Protein AF-A0A7Z0EFW6-F1 (afdb_monomer_lite)

Radius of gyration: 19.41 Å; chains: 1; bounding box: 35×23×73 Å

Organism: NCBI:txid670054

pLDDT: mean 79.23, std 14.3, range [44.28, 94.81]

Structure (mmCIF, N/CA/C/O backbone):
data_AF-A0A7Z0EFW6-F1
#
_entry.id   AF-A0A7Z0EFW6-F1
#
loop_
_atom_site.group_PDB
_atom_site.id
_atom_site.type_symbol
_atom_site.label_atom_id
_atom_site.label_alt_id
_atom_site.label_comp_id
_atom_site.label_asym_id
_atom_site.label_entity_id
_atom_site.label_seq_id
_atom_site.pdbx_PDB_ins_code
_atom_site.Cartn_x
_atom_site.Cartn_y
_atom_site.Cartn_z
_atom_site.occupancy
_atom_site.B_iso_or_equiv
_atom_site.auth_seq_id
_atom_site.auth_comp_id
_atom_site.auth_asym_id
_atom_site.auth_atom_id
_atom_site.pdbx_PDB_model_num
ATOM 1 N N . MET A 1 1 ? -11.880 8.492 50.600 1.00 45.91 1 MET A N 1
ATOM 2 C CA . MET A 1 1 ? -12.376 7.789 49.398 1.00 45.91 1 MET A CA 1
ATOM 3 C C . MET A 1 1 ? -12.553 8.830 48.311 1.00 45.91 1 MET A C 1
ATOM 5 O O . MET A 1 1 ? -13.559 9.518 48.297 1.00 45.91 1 MET A O 1
ATOM 9 N N . SER A 1 2 ? -11.520 9.033 47.501 1.00 46.94 2 SER A N 1
ATOM 10 C CA . SER A 1 2 ? -11.495 10.019 46.419 1.00 46.94 2 SER A CA 1
ATOM 11 C C . SER A 1 2 ? -11.285 9.270 45.113 1.00 46.94 2 SER A C 1
ATOM 13 O O . SER A 1 2 ? -10.164 8.910 44.756 1.00 46.94 2 SER A O 1
ATOM 15 N N . GLU A 1 3 ? -12.405 8.979 44.459 1.00 58.34 3 GLU A N 1
ATOM 16 C CA . GLU A 1 3 ? -12.462 8.737 43.025 1.00 58.34 3 GLU A CA 1
ATOM 17 C C . GLU A 1 3 ? -12.028 9.999 42.266 1.00 58.34 3 GLU A C 1
ATOM 19 O O . GLU A 1 3 ? -12.072 11.105 42.800 1.00 58.34 3 GLU A O 1
ATOM 24 N N . GLN A 1 4 ? -11.693 9.811 40.989 1.00 52.06 4 GLN A N 1
ATOM 25 C CA . GLN A 1 4 ? -11.407 10.844 39.991 1.00 52.06 4 GLN A CA 1
ATOM 26 C C . GLN A 1 4 ? -10.011 11.474 40.056 1.00 52.06 4 GLN A C 1
ATOM 28 O O . GLN A 1 4 ? -9.805 12.579 40.545 1.00 52.06 4 GLN A O 1
ATOM 33 N N . SER A 1 5 ? -9.068 10.840 39.359 1.00 48.03 5 SER A N 1
ATOM 34 C CA . SER A 1 5 ? -8.154 11.617 38.523 1.00 48.03 5 SER A CA 1
ATOM 35 C C . SER A 1 5 ? -8.399 11.230 37.074 1.00 48.03 5 SER A C 1
ATOM 37 O O . SER A 1 5 ? -8.049 10.140 36.620 1.00 48.03 5 SER A O 1
ATOM 39 N N . GLY A 1 6 ? -9.104 12.126 36.382 1.00 49.75 6 GLY A N 1
ATOM 40 C CA . GLY A 1 6 ? -9.392 12.075 34.960 1.00 49.75 6 GLY A CA 1
ATOM 41 C C . GLY A 1 6 ? -8.108 12.153 34.147 1.00 49.75 6 GLY A C 1
ATOM 42 O O . GLY A 1 6 ? -7.734 13.206 33.635 1.00 49.75 6 GLY A O 1
ATOM 43 N N . GLY A 1 7 ? -7.465 11.003 33.978 1.00 45.88 7 GLY A N 1
ATOM 44 C CA . GLY A 1 7 ? -6.514 10.766 32.909 1.00 45.88 7 GLY A CA 1
ATOM 45 C C . GLY A 1 7 ? -7.266 10.819 31.586 1.00 45.88 7 GLY A C 1
ATOM 46 O O . GLY A 1 7 ? -7.705 9.794 31.077 1.00 45.88 7 GLY A O 1
ATOM 47 N N . GLY A 1 8 ? -7.461 12.026 31.051 1.00 44.28 8 GLY A N 1
ATOM 48 C CA . GLY A 1 8 ? -7.975 12.259 29.709 1.00 44.28 8 GLY A CA 1
ATOM 49 C C . GLY A 1 8 ? -7.024 11.646 28.688 1.00 44.28 8 GLY A C 1
ATOM 50 O O . GLY A 1 8 ? -6.177 12.337 28.118 1.00 44.28 8 GLY A O 1
ATOM 51 N N . ILE A 1 9 ? -7.153 10.335 28.469 1.00 48.34 9 ILE A N 1
ATOM 52 C CA . ILE A 1 9 ? -6.535 9.609 27.369 1.00 48.34 9 ILE A CA 1
ATOM 53 C C . ILE A 1 9 ? -7.166 10.202 26.119 1.00 48.34 9 ILE A C 1
ATOM 55 O O . ILE A 1 9 ? -8.259 9.824 2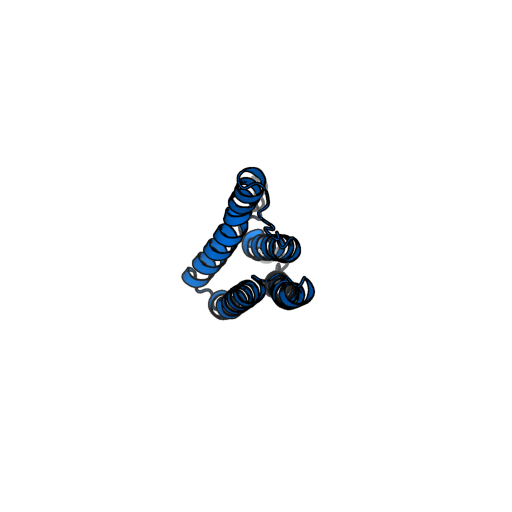5.699 1.00 48.34 9 ILE A O 1
ATOM 59 N N . ARG A 1 10 ? -6.495 11.222 25.574 1.00 51.50 10 ARG A N 1
ATOM 60 C CA . ARG A 1 10 ? -6.828 11.838 24.295 1.00 51.50 10 ARG A CA 1
ATOM 61 C C . ARG A 1 10 ? -7.026 10.703 23.311 1.00 51.50 10 ARG A C 1
ATOM 63 O O . ARG A 1 10 ? -6.061 10.032 22.943 1.00 51.50 10 ARG A O 1
ATOM 70 N N . SER A 1 11 ? -8.281 10.512 22.912 1.00 47.12 11 SER A N 1
ATOM 71 C CA . SER A 1 11 ? -8.670 9.626 21.833 1.00 47.12 11 SER A CA 1
ATOM 72 C C . SER A 1 11 ? -7.774 9.961 20.646 1.00 47.12 11 SER A C 1
ATOM 74 O O . SER A 1 11 ? -7.946 10.995 19.992 1.00 47.12 11 SER A O 1
ATOM 76 N N . THR A 1 12 ? -6.776 9.133 20.372 1.00 52.38 12 THR A N 1
ATOM 77 C CA . THR A 1 12 ? -6.178 9.109 19.047 1.00 52.38 12 THR A CA 1
ATOM 78 C C . THR A 1 12 ? -7.289 8.602 18.165 1.00 52.38 12 THR A C 1
ATOM 80 O O . THR A 1 12 ? -7.555 7.411 18.147 1.00 52.38 12 THR A O 1
ATOM 83 N N . ARG A 1 13 ? -8.057 9.523 17.572 1.00 62.03 13 ARG A N 1
ATOM 84 C CA . ARG A 1 13 ? -9.282 9.183 16.851 1.00 62.03 13 ARG A CA 1
ATOM 85 C C . ARG A 1 13 ? -8.891 8.149 15.794 1.00 62.03 13 ARG A C 1
ATOM 87 O O . ARG A 1 13 ? -8.220 8.538 14.837 1.00 62.03 13 ARG A O 1
ATOM 94 N N . PRO A 1 14 ? -9.273 6.865 15.933 1.00 65.12 14 PRO A N 1
ATOM 95 C CA . PRO A 1 14 ? -8.893 5.842 14.960 1.00 65.12 14 PRO A CA 1
ATOM 96 C C . PRO A 1 14 ? -9.403 6.210 13.557 1.00 65.12 14 PRO A C 1
ATOM 98 O O . PRO A 1 14 ? -8.808 5.832 12.552 1.00 65.12 14 PRO A O 1
ATOM 101 N N . GLY A 1 15 ? -10.439 7.056 13.487 1.00 74.75 15 GLY A N 1
ATOM 102 C CA . GLY A 1 15 ? -10.935 7.650 12.250 1.00 74.75 15 GLY A CA 1
ATOM 103 C C . GLY A 1 15 ? -9.952 8.564 11.506 1.00 74.75 15 GLY A C 1
ATOM 104 O O . GLY A 1 15 ? -10.036 8.616 10.286 1.00 74.75 15 GLY A O 1
ATOM 105 N N . LEU A 1 16 ? -9.016 9.250 12.178 1.00 84.81 16 LEU A N 1
ATOM 106 C CA . LEU A 1 16 ? -8.074 10.158 11.502 1.00 84.81 16 LEU A CA 1
ATOM 107 C C . LEU A 1 16 ? -7.002 9.384 10.727 1.00 84.81 16 LEU A C 1
ATOM 109 O O . LEU A 1 16 ? -6.767 9.669 9.559 1.00 84.81 16 LEU A O 1
ATOM 113 N N . TRP A 1 17 ? -6.406 8.365 11.346 1.00 84.25 17 TRP A N 1
ATOM 114 C CA . TRP A 1 17 ? -5.415 7.506 10.688 1.00 84.25 17 TRP A CA 1
ATOM 115 C C . TRP A 1 17 ? -6.002 6.780 9.489 1.00 84.25 17 TRP A C 1
ATOM 117 O O . TRP A 1 17 ? -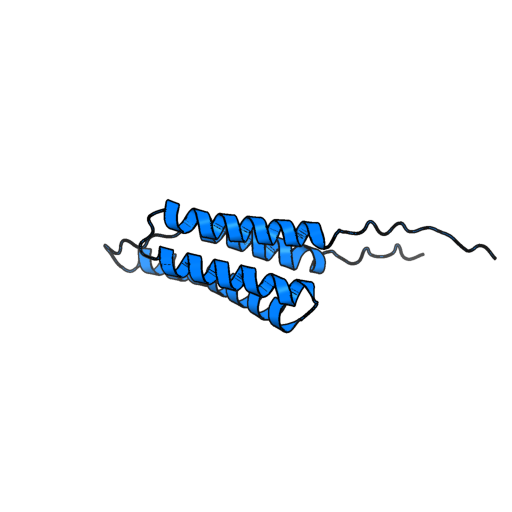5.415 6.753 8.415 1.00 84.25 17 TRP A O 1
ATOM 127 N N . LEU A 1 18 ? -7.214 6.265 9.650 1.00 85.62 18 LEU A N 1
ATOM 128 C CA . LEU A 1 18 ? -7.893 5.579 8.571 1.00 85.62 18 LEU A CA 1
ATOM 129 C C . LEU A 1 18 ? -8.308 6.525 7.433 1.00 85.62 18 LEU A C 1
ATOM 131 O O . LEU A 1 18 ? -8.290 6.122 6.275 1.00 85.62 18 LEU A O 1
ATOM 135 N N . ALA A 1 19 ? -8.652 7.781 7.737 1.00 87.50 19 ALA A N 1
ATOM 136 C CA . ALA A 1 19 ? -8.888 8.791 6.708 1.00 87.50 19 ALA A CA 1
ATOM 137 C C . ALA A 1 19 ? -7.620 9.062 5.883 1.00 87.50 19 ALA A C 1
ATOM 139 O O . ALA A 1 19 ? -7.712 9.151 4.664 1.00 87.50 19 ALA A O 1
ATOM 140 N N . ILE A 1 20 ? -6.445 9.116 6.523 1.00 89.06 20 ILE A N 1
ATOM 141 C CA . ILE A 1 20 ? -5.157 9.268 5.826 1.00 89.06 20 ILE A CA 1
ATOM 142 C C . ILE A 1 20 ? -4.908 8.088 4.882 1.00 89.06 20 ILE A C 1
ATOM 144 O O . ILE A 1 20 ? -4.542 8.312 3.733 1.00 89.06 20 ILE A O 1
ATOM 148 N N . VAL A 1 21 ? -5.165 6.852 5.331 1.00 88.81 21 VAL A N 1
ATOM 149 C CA . VAL A 1 21 ? -5.035 5.658 4.477 1.00 88.81 21 VAL A CA 1
ATOM 150 C C . VAL A 1 21 ? -5.937 5.773 3.248 1.00 88.81 21 VAL A C 1
ATOM 152 O O . VAL A 1 21 ? -5.467 5.619 2.132 1.00 88.81 21 VAL A O 1
ATOM 155 N N . ILE A 1 22 ? -7.212 6.127 3.430 1.00 90.88 22 ILE A N 1
ATOM 156 C CA . ILE A 1 22 ? -8.164 6.274 2.314 1.00 90.88 22 ILE A CA 1
ATOM 157 C C . ILE A 1 22 ? -7.699 7.333 1.317 1.00 90.88 22 ILE A C 1
ATOM 159 O O . ILE A 1 22 ? -7.747 7.099 0.114 1.00 90.88 22 ILE A O 1
ATOM 163 N N . ILE A 1 23 ? -7.263 8.494 1.810 1.00 92.19 23 ILE A N 1
ATOM 164 C CA . ILE A 1 23 ? -6.789 9.586 0.954 1.00 92.19 23 ILE A CA 1
ATOM 165 C C . ILE A 1 23 ? -5.549 9.145 0.171 1.00 92.19 23 ILE A C 1
ATOM 167 O O . ILE A 1 23 ? -5.463 9.432 -1.019 1.00 92.19 23 ILE A O 1
ATOM 171 N N . ALA A 1 24 ? -4.623 8.427 0.809 1.00 89.75 24 ALA A N 1
ATOM 172 C CA . ALA A 1 24 ? -3.427 7.913 0.153 1.00 89.75 24 ALA A CA 1
ATOM 173 C C . ALA A 1 24 ? -3.768 6.901 -0.952 1.00 89.75 24 ALA A C 1
ATOM 175 O O . ALA A 1 24 ? -3.298 7.060 -2.074 1.00 89.75 24 ALA A O 1
ATOM 176 N N . GLU A 1 25 ? -4.637 5.924 -0.677 1.00 88.81 25 GLU A N 1
ATOM 177 C CA . GLU A 1 25 ? -5.068 4.936 -1.678 1.00 88.81 25 GLU A CA 1
ATOM 178 C C . GLU A 1 25 ? -5.812 5.592 -2.852 1.00 88.81 25 GLU A C 1
ATOM 180 O O . GLU A 1 25 ? -5.552 5.280 -4.011 1.00 88.81 25 GLU A O 1
ATOM 185 N N . LEU A 1 26 ? -6.708 6.550 -2.577 1.00 91.38 26 LEU A N 1
ATOM 186 C CA . LEU A 1 26 ? -7.406 7.303 -3.625 1.00 91.38 26 LEU A CA 1
ATOM 187 C C . LEU A 1 26 ? -6.435 8.128 -4.473 1.00 91.38 26 LEU A C 1
ATOM 189 O O . LEU A 1 26 ? -6.565 8.153 -5.695 1.00 91.38 26 LEU A O 1
ATOM 193 N N . ALA A 1 27 ? -5.453 8.777 -3.843 1.00 88.94 27 ALA A N 1
ATOM 194 C CA . ALA A 1 27 ? -4.414 9.508 -4.557 1.00 88.94 27 ALA A CA 1
ATOM 195 C C . ALA A 1 27 ? -3.588 8.568 -5.444 1.00 88.94 27 ALA A C 1
ATOM 197 O O . ALA A 1 27 ? -3.314 8.926 -6.584 1.00 88.94 27 ALA A O 1
ATOM 198 N N . GLY A 1 28 ? -3.262 7.361 -4.970 1.00 84.19 28 GLY A N 1
ATOM 199 C CA . GLY A 1 28 ? -2.587 6.333 -5.766 1.00 84.19 28 GLY A CA 1
ATOM 200 C C . GLY A 1 28 ? -3.418 5.916 -6.980 1.00 84.19 28 GLY A C 1
ATOM 201 O O . GLY A 1 28 ? -2.942 5.984 -8.109 1.00 84.19 28 GLY A O 1
ATOM 202 N N . ILE A 1 29 ? -4.698 5.592 -6.778 1.00 86.75 29 ILE A N 1
ATOM 203 C CA . ILE A 1 29 ? -5.625 5.215 -7.860 1.00 86.75 29 ILE A CA 1
ATOM 204 C C . ILE A 1 29 ? -5.746 6.314 -8.922 1.00 86.75 29 ILE A C 1
ATOM 206 O O . ILE A 1 29 ? -5.798 6.003 -10.108 1.00 86.75 29 ILE A O 1
ATOM 210 N N . VAL A 1 30 ? -5.802 7.586 -8.516 1.00 88.81 30 VAL A N 1
ATOM 211 C CA . VAL A 1 30 ? -5.889 8.731 -9.440 1.00 88.81 30 VAL A CA 1
ATOM 212 C C . VAL A 1 30 ? -4.548 9.018 -10.113 1.00 88.81 30 VAL A C 1
ATOM 214 O O . VAL A 1 30 ? -4.517 9.414 -11.275 1.00 88.81 30 VAL A O 1
ATOM 217 N N . TRP A 1 31 ? -3.435 8.808 -9.414 1.00 83.88 31 TRP A N 1
ATOM 218 C CA . TRP A 1 31 ? -2.093 9.049 -9.934 1.00 83.88 31 TRP A CA 1
ATOM 219 C C . TRP A 1 31 ? -1.724 8.098 -11.072 1.00 83.88 31 TRP A C 1
ATOM 221 O O . TRP A 1 31 ? -1.151 8.510 -12.078 1.00 83.88 31 TRP A O 1
ATOM 231 N N . VAL A 1 32 ? -2.087 6.828 -10.935 1.00 82.31 32 VAL A N 1
ATOM 232 C CA . VAL A 1 32 ? -1.736 5.773 -11.884 1.00 82.31 32 VAL A CA 1
ATOM 233 C C . VAL A 1 32 ? -2.174 6.054 -13.341 1.00 82.31 32 VAL A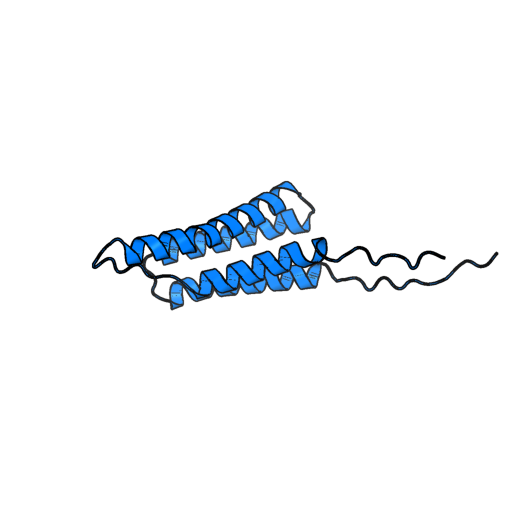 C 1
ATOM 235 O O . VAL A 1 32 ? -1.340 5.908 -14.232 1.00 82.31 32 VAL A O 1
ATOM 238 N N . PRO A 1 33 ? -3.413 6.485 -13.651 1.00 81.44 33 PRO A N 1
ATOM 239 C CA . PRO A 1 33 ? -3.780 6.870 -15.016 1.00 81.44 33 PRO A CA 1
ATOM 240 C C . PRO A 1 33 ? -3.123 8.183 -15.469 1.00 81.44 33 PRO A C 1
ATOM 242 O O . PRO A 1 33 ? -2.912 8.370 -16.665 1.00 81.44 33 PRO A O 1
ATOM 245 N N . LEU A 1 34 ? -2.782 9.086 -14.541 1.00 83.81 34 LEU A N 1
ATOM 246 C CA . LEU A 1 34 ? -2.118 10.356 -14.857 1.00 83.81 34 LEU A CA 1
ATOM 247 C C . LEU A 1 34 ? -0.638 10.179 -15.208 1.00 83.81 34 LEU A C 1
ATOM 249 O O . LEU A 1 34 ? -0.100 10.968 -15.980 1.00 83.81 34 LEU A O 1
ATOM 253 N N . SER A 1 35 ? 0.019 9.150 -14.668 1.00 78.25 35 SER A N 1
ATOM 254 C CA . SER A 1 35 ? 1.434 8.874 -14.933 1.00 78.25 35 SER A CA 1
ATOM 255 C C . SER A 1 35 ? 1.691 8.301 -16.332 1.00 78.25 35 SER A C 1
ATOM 257 O O . SER A 1 35 ? 2.841 8.235 -16.757 1.00 78.25 35 SER A O 1
ATOM 259 N N . GLY A 1 36 ? 0.640 7.889 -17.056 1.00 72.94 36 GLY A N 1
ATOM 260 C CA . GLY A 1 36 ? 0.758 7.272 -18.382 1.00 72.94 36 GLY A CA 1
ATOM 261 C C . GLY A 1 36 ? 1.442 5.901 -18.361 1.00 72.94 36 GLY A C 1
ATOM 262 O O . GLY A 1 36 ? 1.817 5.387 -19.414 1.00 72.94 36 GLY A O 1
ATOM 263 N N . ALA A 1 37 ? 1.616 5.302 -17.178 1.00 71.25 37 ALA A N 1
ATOM 264 C CA . ALA A 1 37 ? 2.314 4.038 -17.025 1.00 71.25 37 ALA A CA 1
ATOM 265 C C . ALA A 1 37 ? 1.550 2.898 -17.734 1.00 71.25 37 ALA A C 1
ATOM 267 O O . ALA A 1 37 ? 0.372 2.676 -17.438 1.00 71.25 37 ALA A O 1
ATOM 268 N N . PRO A 1 38 ? 2.201 2.096 -18.599 1.00 64.38 38 PRO A N 1
ATOM 269 C CA . PRO A 1 38 ? 1.555 0.970 -19.285 1.00 64.38 38 PRO A CA 1
ATOM 270 C C . PRO A 1 38 ? 1.071 -0.124 -18.315 1.00 64.38 38 PRO A C 1
ATOM 272 O O . PRO A 1 38 ? 0.155 -0.879 -18.628 1.00 64.38 38 PRO A O 1
ATOM 275 N N . ALA A 1 39 ? 1.628 -0.171 -17.101 1.00 62.72 39 ALA A N 1
ATOM 276 C CA . ALA A 1 39 ? 1.177 -1.035 -16.010 1.00 62.72 39 ALA A CA 1
ATOM 277 C C . ALA A 1 39 ? -0.022 -0.468 -15.216 1.00 62.72 39 ALA A C 1
ATOM 279 O O . ALA A 1 39 ? -0.440 -1.065 -14.219 1.00 62.72 39 ALA A O 1
ATOM 280 N N . GLY A 1 40 ? -0.583 0.674 -15.627 1.00 62.75 40 GLY A N 1
ATOM 281 C CA . GLY A 1 40 ? -1.507 1.440 -14.798 1.00 62.75 40 GLY A CA 1
ATOM 282 C C . GLY A 1 40 ? -2.823 0.728 -14.463 1.00 62.75 40 GLY A C 1
ATOM 283 O O . GLY A 1 40 ? -3.360 0.885 -13.369 1.00 62.75 40 GLY A O 1
ATOM 284 N N . GLY A 1 41 ? -3.308 -0.161 -15.332 1.00 74.38 41 GLY A N 1
ATOM 285 C CA . GLY A 1 41 ? -4.502 -0.961 -15.029 1.00 74.38 41 GLY A CA 1
ATOM 286 C C . GLY A 1 41 ? -4.347 -1.822 -13.767 1.00 74.38 41 GLY A C 1
ATOM 287 O O . GLY A 1 41 ? -5.252 -1.880 -12.935 1.00 74.38 41 GLY A O 1
ATOM 288 N N . ASN A 1 42 ? -3.172 -2.430 -13.571 1.00 78.31 42 ASN A N 1
ATOM 289 C CA . ASN A 1 42 ? -2.912 -3.304 -12.424 1.00 78.31 42 ASN A CA 1
ATOM 290 C C . ASN A 1 42 ? -2.779 -2.510 -11.116 1.00 78.31 42 ASN A C 1
ATOM 292 O O . ASN A 1 42 ? -3.274 -2.954 -10.081 1.00 78.31 42 ASN A O 1
ATOM 296 N N . GLY A 1 43 ? -2.165 -1.322 -11.167 1.00 78.81 43 GLY A N 1
ATOM 297 C CA . GLY A 1 43 ? -2.034 -0.434 -10.006 1.00 78.81 43 GLY A CA 1
ATOM 298 C C . GLY A 1 43 ? -3.390 0.033 -9.470 1.00 78.81 43 GLY A C 1
ATOM 299 O O . GLY A 1 43 ? -3.631 -0.017 -8.264 1.00 78.81 43 GLY A O 1
ATOM 300 N N . VAL A 1 44 ? -4.319 0.384 -10.366 1.00 86.12 44 VAL A N 1
ATOM 301 C CA . VAL A 1 44 ? -5.693 0.765 -9.995 1.00 86.12 44 VAL A CA 1
ATOM 302 C C . VAL A 1 44 ? -6.431 -0.391 -9.318 1.00 86.12 44 VAL A C 1
ATOM 304 O O . VAL A 1 44 ? -7.061 -0.187 -8.282 1.00 86.12 44 VAL A O 1
ATOM 307 N N . ILE A 1 45 ? -6.332 -1.611 -9.859 1.00 88.69 45 ILE A N 1
ATOM 308 C CA . ILE A 1 45 ? -6.979 -2.797 -9.271 1.00 88.69 45 ILE A CA 1
ATOM 309 C C . ILE A 1 45 ? -6.456 -3.049 -7.853 1.00 88.69 45 ILE A C 1
ATOM 311 O O . ILE A 1 45 ? -7.252 -3.263 -6.938 1.00 88.69 45 ILE A O 1
ATOM 315 N N . ILE A 1 46 ? -5.136 -2.984 -7.655 1.00 87.75 46 ILE A N 1
ATOM 316 C CA . ILE A 1 46 ? -4.518 -3.156 -6.334 1.00 87.75 46 ILE A CA 1
ATOM 317 C C . ILE A 1 46 ? -5.021 -2.082 -5.362 1.00 87.75 46 ILE A C 1
ATOM 319 O O . ILE A 1 46 ? -5.473 -2.430 -4.272 1.00 87.75 46 ILE A O 1
ATOM 323 N N . GLY A 1 47 ? -5.031 -0.807 -5.763 1.00 86.81 47 GLY A N 1
ATOM 324 C CA . GLY A 1 47 ? -5.550 0.283 -4.931 1.00 86.81 47 GLY A CA 1
ATOM 325 C C . GLY A 1 47 ? -7.022 0.090 -4.544 1.00 86.81 47 GLY A C 1
ATOM 326 O O . GLY A 1 47 ? -7.407 0.289 -3.392 1.00 86.81 47 GLY A O 1
ATOM 327 N N . VAL A 1 48 ? -7.864 -0.379 -5.472 1.00 92.19 48 VAL A N 1
ATOM 328 C CA . VAL A 1 48 ? -9.276 -0.692 -5.182 1.00 92.19 48 VAL A CA 1
ATOM 329 C C . VAL A 1 48 ? -9.399 -1.848 -4.186 1.00 92.19 48 VAL A C 1
ATOM 331 O O . VAL A 1 48 ? -10.193 -1.763 -3.249 1.00 92.19 48 VAL A O 1
ATOM 334 N N . ILE A 1 49 ? -8.602 -2.911 -4.335 1.00 92.75 49 ILE A N 1
ATOM 335 C CA . ILE A 1 49 ? -8.569 -4.030 -3.378 1.00 92.75 49 ILE A CA 1
ATOM 336 C C . ILE A 1 49 ? -8.165 -3.532 -1.984 1.00 92.75 49 ILE A C 1
ATOM 338 O O . ILE A 1 49 ? -8.811 -3.882 -0.992 1.00 92.75 49 ILE A O 1
ATOM 342 N N . LEU A 1 50 ? -7.140 -2.680 -1.903 1.00 90.19 50 LEU A N 1
ATOM 343 C CA . LEU A 1 50 ? -6.675 -2.082 -0.652 1.00 90.19 50 LEU A CA 1
ATOM 344 C C . LEU A 1 50 ? -7.767 -1.227 0.003 1.00 90.19 50 LEU A C 1
ATOM 346 O O . LEU A 1 50 ? -8.005 -1.373 1.202 1.00 90.19 50 LEU A O 1
ATOM 350 N N . LEU A 1 51 ? -8.513 -0.431 -0.771 1.00 93.12 51 LEU A N 1
ATOM 351 C CA . LEU A 1 51 ? -9.674 0.316 -0.276 1.00 93.12 51 LEU A CA 1
ATOM 352 C C . LEU A 1 51 ? -10.787 -0.595 0.257 1.00 93.12 51 LEU A C 1
ATOM 354 O O . LEU A 1 51 ? -11.347 -0.319 1.321 1.00 93.12 51 LEU A O 1
ATOM 358 N N . ILE A 1 52 ? -11.104 -1.686 -0.447 1.00 94.75 52 ILE A N 1
ATOM 359 C CA . ILE A 1 52 ? -12.124 -2.655 -0.016 1.00 94.75 52 ILE A CA 1
ATOM 360 C C . ILE A 1 52 ? -11.727 -3.290 1.322 1.00 94.75 52 ILE A C 1
ATOM 362 O O . ILE A 1 52 ? -12.576 -3.440 2.205 1.00 94.75 52 ILE A O 1
ATOM 366 N N . LEU A 1 53 ? -10.440 -3.598 1.520 1.00 92.62 53 LEU A N 1
ATOM 367 C CA . LEU A 1 53 ? -9.915 -4.163 2.769 1.00 92.62 53 LEU A CA 1
ATOM 368 C C . LEU A 1 53 ? -10.060 -3.220 3.974 1.00 92.62 53 LEU A C 1
ATOM 370 O O . LEU A 1 53 ? -10.127 -3.691 5.112 1.00 92.62 53 LEU A O 1
ATOM 374 N N . LEU A 1 54 ? -10.213 -1.908 3.769 1.00 91.50 54 LEU A N 1
ATOM 375 C CA . LEU A 1 54 ? -10.430 -0.964 4.872 1.00 91.50 54 LEU A CA 1
ATOM 376 C C . LEU A 1 54 ? -11.771 -1.176 5.583 1.00 91.50 54 LEU A C 1
ATOM 378 O O . LEU A 1 54 ? -11.893 -0.864 6.769 1.00 91.50 54 LEU A O 1
ATOM 382 N N . TRP A 1 55 ? -12.781 -1.724 4.902 1.00 92.94 55 TRP A N 1
ATOM 383 C CA . TRP A 1 55 ? -14.076 -2.026 5.514 1.00 92.94 55 TRP A CA 1
ATOM 384 C C . TRP A 1 55 ? -13.995 -3.104 6.611 1.00 92.94 55 TRP A C 1
ATOM 386 O O . TRP A 1 55 ? -14.393 -2.826 7.746 1.00 92.94 55 TRP A O 1
ATOM 396 N N . PRO A 1 56 ? -13.462 -4.315 6.356 1.00 92.31 56 PRO A N 1
ATOM 397 C CA . PRO A 1 56 ? -13.269 -5.304 7.411 1.00 92.31 56 PRO A CA 1
ATOM 398 C C . PRO A 1 56 ? -12.246 -4.857 8.468 1.00 92.31 56 PRO A C 1
ATOM 400 O O . PRO A 1 56 ? -12.417 -5.187 9.642 1.00 92.31 56 PRO A O 1
ATOM 403 N N . ILE A 1 57 ? -11.248 -4.038 8.112 1.00 89.50 57 ILE A N 1
ATOM 404 C CA . ILE A 1 57 ? -10.328 -3.435 9.092 1.00 89.50 57 ILE A CA 1
ATOM 405 C C . ILE A 1 57 ? -11.079 -2.520 10.069 1.00 89.50 57 ILE A C 1
ATOM 407 O O . ILE A 1 57 ? -10.877 -2.628 11.278 1.00 89.50 57 ILE A O 1
ATOM 411 N N . ARG A 1 58 ? -12.012 -1.682 9.586 1.00 88.25 58 ARG A N 1
ATOM 412 C CA . ARG A 1 58 ? -12.885 -0.853 10.447 1.00 88.25 58 ARG A CA 1
ATOM 413 C C . ARG A 1 58 ? -13.695 -1.672 11.444 1.00 88.25 58 ARG A C 1
ATOM 415 O O . ARG A 1 58 ? -13.986 -1.183 12.530 1.00 88.25 58 ARG A O 1
ATOM 422 N N . ARG A 1 59 ? -14.062 -2.901 11.078 1.00 89.88 59 ARG A N 1
ATOM 423 C CA . ARG A 1 59 ? -14.797 -3.839 11.939 1.00 89.88 59 ARG A CA 1
ATOM 424 C C . ARG A 1 59 ? -13.893 -4.632 12.892 1.00 89.88 59 ARG A C 1
ATOM 426 O O . ARG A 1 59 ? -14.393 -5.466 13.637 1.00 89.88 59 ARG A O 1
ATOM 433 N N . GLY A 1 60 ? -12.581 -4.389 12.883 1.00 86.19 60 GLY A N 1
ATOM 434 C CA . GLY A 1 60 ? -11.625 -5.054 13.770 1.00 86.19 60 GLY A CA 1
ATOM 435 C C . GLY A 1 60 ? -11.192 -6.449 13.309 1.00 86.19 60 GLY A C 1
ATOM 436 O O . GLY A 1 60 ? -10.616 -7.202 14.096 1.00 86.19 60 GLY A O 1
ATOM 437 N N . HIS A 1 61 ? -11.436 -6.823 12.049 1.00 91.19 61 HIS A N 1
ATOM 438 C CA . HIS A 1 61 ? -10.980 -8.110 11.527 1.00 91.19 61 HIS A CA 1
ATOM 439 C C . HIS A 1 61 ? -9.455 -8.119 11.336 1.00 91.19 61 HIS A C 1
ATOM 441 O O . HIS A 1 61 ? -8.924 -7.516 10.403 1.00 91.19 61 HIS A O 1
ATOM 447 N N . ARG A 1 62 ? -8.746 -8.861 12.198 1.00 89.19 62 ARG A N 1
ATOM 448 C CA . ARG A 1 62 ? -7.273 -8.964 12.174 1.00 89.19 62 ARG A CA 1
ATOM 449 C C . ARG A 1 62 ? -6.717 -9.510 10.856 1.00 89.19 62 ARG A C 1
ATOM 451 O O . ARG A 1 62 ? -5.681 -9.035 10.406 1.00 89.19 62 ARG A O 1
ATOM 458 N N . TRP A 1 63 ? -7.413 -10.458 10.225 1.00 94.81 63 TRP A N 1
ATOM 459 C CA . TRP A 1 63 ? -6.977 -11.049 8.955 1.00 94.81 63 TRP A CA 1
ATOM 460 C C . TRP A 1 63 ? -6.913 -10.004 7.833 1.00 94.81 63 TRP A C 1
ATOM 462 O O . TRP A 1 63 ? -5.963 -9.993 7.061 1.00 94.81 63 TRP A O 1
ATOM 472 N N . ALA A 1 64 ? -7.874 -9.077 7.776 1.00 92.56 64 ALA A N 1
ATOM 473 C CA . ALA A 1 64 ? -7.905 -8.048 6.742 1.00 92.56 64 ALA A CA 1
ATOM 474 C C . ALA A 1 64 ? -6.763 -7.044 6.916 1.00 92.56 64 ALA A C 1
ATOM 476 O O . ALA A 1 64 ? -6.163 -6.619 5.934 1.00 92.56 64 ALA A O 1
ATOM 477 N N . TRP A 1 65 ? -6.423 -6.715 8.167 1.00 91.31 65 TRP A N 1
ATOM 478 C CA . TRP A 1 65 ? -5.256 -5.890 8.473 1.00 91.31 65 TRP A CA 1
ATOM 479 C C . TRP A 1 65 ? -3.953 -6.579 8.052 1.00 91.31 65 TRP A C 1
ATOM 481 O O . TRP A 1 65 ? -3.117 -5.947 7.416 1.00 91.31 65 TRP A O 1
ATOM 491 N N . GLN A 1 66 ? -3.806 -7.879 8.334 1.00 91.69 66 GLN A N 1
ATOM 492 C CA . GLN A 1 66 ? -2.642 -8.657 7.895 1.00 91.69 66 GLN A CA 1
ATOM 493 C C . GLN A 1 66 ? -2.523 -8.668 6.370 1.00 91.69 66 GLN A C 1
ATOM 495 O O . GLN A 1 66 ? -1.464 -8.337 5.853 1.00 91.69 66 GLN A O 1
ATOM 500 N N . VAL A 1 67 ? -3.614 -8.962 5.652 1.00 94.69 67 VAL A N 1
ATOM 501 C CA . VAL A 1 67 ? -3.628 -8.960 4.180 1.00 94.69 67 VAL A CA 1
ATOM 502 C C . VAL A 1 67 ? -3.268 -7.581 3.627 1.00 94.69 67 VAL A C 1
ATOM 504 O O . VAL A 1 67 ? -2.443 -7.492 2.723 1.00 94.69 67 VAL A O 1
ATOM 507 N N . PHE A 1 68 ? -3.828 -6.507 4.188 1.00 93.00 68 PHE A N 1
ATOM 508 C CA . PHE A 1 68 ? -3.515 -5.137 3.778 1.00 93.00 68 PHE A CA 1
ATOM 509 C C . PHE A 1 68 ? -2.023 -4.825 3.938 1.00 93.00 68 PHE A C 1
ATOM 511 O O . PHE A 1 68 ? -1.379 -4.377 2.992 1.00 93.00 68 PHE A O 1
ATOM 518 N N . VAL A 1 69 ? -1.456 -5.109 5.114 1.00 92.62 69 VAL A N 1
ATOM 519 C CA . VAL A 1 69 ? -0.030 -4.889 5.388 1.00 92.62 69 VAL A CA 1
ATOM 520 C C . VAL A 1 69 ? 0.840 -5.742 4.467 1.00 92.62 69 VAL A C 1
ATOM 522 O O . VAL A 1 69 ? 1.791 -5.227 3.889 1.00 92.62 69 VAL A O 1
ATOM 525 N N . THR A 1 70 ? 0.505 -7.020 4.272 1.00 93.75 70 THR A N 1
ATOM 526 C CA . THR A 1 70 ? 1.244 -7.909 3.369 1.00 93.75 70 THR A CA 1
ATOM 527 C C . THR A 1 70 ? 1.246 -7.378 1.940 1.00 93.75 70 THR A C 1
ATOM 529 O O . THR A 1 70 ? 2.310 -7.315 1.334 1.00 93.75 70 THR A O 1
ATOM 532 N N . LEU A 1 71 ? 0.096 -6.952 1.408 1.00 91.94 71 LEU A N 1
ATOM 533 C CA . LEU A 1 71 ? 0.012 -6.387 0.060 1.00 91.94 71 LEU A CA 1
ATOM 534 C C . LEU A 1 71 ? 0.855 -5.115 -0.075 1.00 91.94 71 LEU A C 1
ATOM 536 O O . LEU A 1 71 ? 1.621 -5.003 -1.028 1.00 91.94 71 LEU A O 1
ATOM 540 N N . GLN A 1 72 ? 0.789 -4.208 0.903 1.00 91.38 72 GLN A N 1
ATOM 541 C CA . GLN A 1 72 ? 1.625 -3.004 0.930 1.00 91.38 72 GLN A CA 1
ATOM 542 C C . GLN A 1 72 ? 3.123 -3.341 0.941 1.00 91.38 72 GLN A C 1
ATOM 544 O O . GLN A 1 72 ? 3.906 -2.781 0.174 1.00 91.38 72 GLN A O 1
ATOM 549 N N . CYS A 1 73 ? 3.536 -4.308 1.763 1.00 92.38 73 CYS A N 1
ATOM 550 C CA . CYS A 1 73 ? 4.920 -4.771 1.797 1.00 92.38 73 CYS A CA 1
ATOM 551 C C . CYS A 1 73 ? 5.354 -5.408 0.472 1.00 92.38 73 CYS A C 1
ATOM 553 O O . CYS A 1 73 ? 6.477 -5.169 0.043 1.00 92.38 73 CYS A O 1
ATOM 555 N N . VAL A 1 74 ? 4.488 -6.184 -0.186 1.00 90.50 74 VAL A N 1
ATOM 556 C CA . VAL A 1 74 ? 4.778 -6.773 -1.503 1.00 90.50 74 VAL A CA 1
ATOM 557 C C . VAL A 1 74 ? 4.973 -5.678 -2.550 1.00 90.50 74 VAL A C 1
ATOM 559 O O . VAL A 1 74 ? 5.966 -5.714 -3.271 1.00 90.50 74 VAL A O 1
ATOM 562 N N . VAL A 1 75 ? 4.090 -4.674 -2.597 1.00 87.81 75 VAL A N 1
ATOM 563 C CA . VAL A 1 75 ? 4.218 -3.529 -3.516 1.00 87.81 75 VAL A CA 1
ATOM 564 C C . VAL A 1 75 ? 5.560 -2.820 -3.319 1.00 87.81 75 VAL A C 1
ATOM 566 O O . VAL A 1 75 ? 6.279 -2.580 -4.287 1.00 87.81 75 VAL A O 1
ATOM 569 N N . LEU A 1 76 ? 5.951 -2.556 -2.069 1.00 88.81 76 LEU A N 1
ATOM 570 C CA . LEU A 1 76 ? 7.230 -1.912 -1.759 1.00 88.81 76 LEU A CA 1
ATOM 571 C C . LEU A 1 76 ? 8.441 -2.819 -2.030 1.00 88.81 76 LEU A C 1
ATOM 573 O O . LEU A 1 76 ? 9.477 -2.333 -2.477 1.00 88.81 76 LEU A O 1
ATOM 577 N N . ALA A 1 77 ? 8.327 -4.128 -1.805 1.00 88.75 77 ALA A N 1
ATOM 578 C CA . ALA A 1 77 ? 9.400 -5.092 -2.051 1.00 88.75 77 ALA A CA 1
ATOM 579 C C . ALA A 1 77 ? 9.683 -5.300 -3.546 1.00 88.75 77 ALA A C 1
ATOM 581 O O . ALA A 1 77 ? 10.804 -5.648 -3.914 1.00 88.75 77 ALA A O 1
ATOM 582 N N . LEU A 1 78 ? 8.703 -5.056 -4.417 1.00 85.44 78 LEU A N 1
ATOM 583 C CA . LEU A 1 78 ? 8.911 -5.096 -5.863 1.00 85.44 78 LEU A CA 1
ATOM 584 C C . LEU A 1 78 ? 9.751 -3.914 -6.370 1.00 85.44 78 LEU A C 1
ATOM 586 O O . LEU A 1 78 ? 10.405 -4.043 -7.401 1.00 85.44 78 LEU A O 1
ATOM 590 N N . VAL A 1 79 ? 9.808 -2.791 -5.646 1.00 85.94 79 VAL A N 1
ATOM 591 C CA . VAL A 1 79 ? 10.595 -1.604 -6.032 1.00 85.94 79 VAL A CA 1
ATOM 592 C C . VAL A 1 79 ? 12.078 -1.924 -6.276 1.00 85.94 79 VAL A C 1
ATOM 594 O O . VAL A 1 79 ? 12.554 -1.651 -7.378 1.00 85.94 79 VAL A O 1
ATOM 597 N N . PRO A 1 80 ? 12.835 -2.523 -5.331 1.00 84.94 80 PRO A N 1
ATOM 598 C CA . PRO A 1 80 ? 14.231 -2.876 -5.584 1.00 84.94 80 PRO A CA 1
ATOM 599 C C . PRO A 1 80 ? 14.385 -3.901 -6.713 1.00 84.94 80 PRO A C 1
ATOM 601 O O . PRO A 1 80 ? 15.362 -3.829 -7.453 1.00 84.94 80 PRO A O 1
ATOM 604 N N . VAL A 1 81 ? 13.421 -4.812 -6.895 1.00 86.62 81 VAL A N 1
ATOM 605 C CA . VAL A 1 81 ? 13.433 -5.774 -8.010 1.00 86.62 81 VAL A CA 1
ATOM 606 C C . VAL A 1 81 ? 13.346 -5.038 -9.348 1.00 86.62 81 VAL A C 1
ATOM 608 O O . VAL A 1 81 ? 14.145 -5.306 -10.242 1.00 86.62 81 VAL A O 1
ATOM 611 N N . PHE A 1 82 ? 12.442 -4.064 -9.472 1.00 82.00 82 PHE A N 1
ATOM 612 C CA . PHE A 1 82 ? 12.334 -3.228 -10.667 1.00 82.00 82 PHE A CA 1
ATOM 613 C C . PHE A 1 82 ? 13.586 -2.383 -10.905 1.00 82.00 82 PHE A C 1
ATOM 615 O O . PHE A 1 82 ? 14.054 -2.320 -12.039 1.00 82.00 82 PHE A O 1
ATOM 622 N N . ILE A 1 83 ? 14.170 -1.795 -9.855 1.00 84.94 83 ILE A N 1
ATOM 623 C CA . ILE A 1 83 ? 15.429 -1.040 -9.963 1.00 84.94 83 ILE A CA 1
ATOM 624 C C . ILE A 1 83 ? 16.551 -1.939 -10.499 1.00 84.94 83 ILE A C 1
ATOM 626 O O . ILE A 1 83 ? 17.256 -1.552 -11.427 1.00 84.94 83 ILE A O 1
ATOM 630 N N . ILE A 1 84 ? 16.704 -3.154 -9.962 1.00 87.12 84 ILE A N 1
ATOM 631 C CA . ILE A 1 84 ? 17.716 -4.108 -10.434 1.00 87.12 84 ILE A CA 1
ATOM 632 C C . ILE A 1 84 ? 17.449 -4.503 -11.890 1.00 87.12 84 ILE A C 1
ATOM 634 O O . ILE A 1 84 ? 18.380 -4.528 -12.688 1.00 87.12 84 ILE A O 1
ATOM 638 N N . LEU A 1 85 ? 16.196 -4.772 -12.264 1.00 84.12 85 LEU A N 1
ATOM 639 C CA . LEU A 1 85 ? 15.841 -5.125 -13.642 1.00 84.12 85 LEU A CA 1
ATOM 640 C C . LEU A 1 85 ? 16.181 -4.008 -14.636 1.00 84.12 85 LEU A C 1
ATOM 642 O O . LEU A 1 85 ? 16.747 -4.304 -15.685 1.00 84.12 85 LEU A O 1
ATOM 646 N N . VAL A 1 86 ? 15.904 -2.744 -14.292 1.00 83.56 86 VAL A N 1
ATOM 647 C CA . VAL A 1 86 ? 16.298 -1.571 -15.098 1.00 83.56 86 VAL A CA 1
ATOM 648 C C . VAL A 1 86 ? 17.816 -1.515 -15.284 1.00 83.56 86 VAL A C 1
ATOM 650 O O . VAL A 1 86 ? 18.294 -1.206 -16.370 1.00 83.56 86 VAL A O 1
ATOM 653 N N . LEU A 1 87 ? 18.586 -1.823 -14.235 1.00 85.81 87 LEU A N 1
ATOM 654 C CA . LEU A 1 87 ? 20.050 -1.792 -14.284 1.00 85.81 87 LEU A CA 1
ATOM 655 C C . LEU A 1 87 ? 20.654 -2.962 -15.076 1.00 85.81 87 LEU A C 1
ATOM 657 O O . LEU A 1 87 ? 21.719 -2.810 -15.670 1.00 85.81 87 LEU A O 1
ATOM 661 N N . VAL A 1 88 ? 20.004 -4.129 -15.064 1.00 89.25 88 VAL A N 1
ATOM 662 C CA . VAL A 1 88 ? 20.527 -5.371 -15.660 1.00 89.25 88 VAL 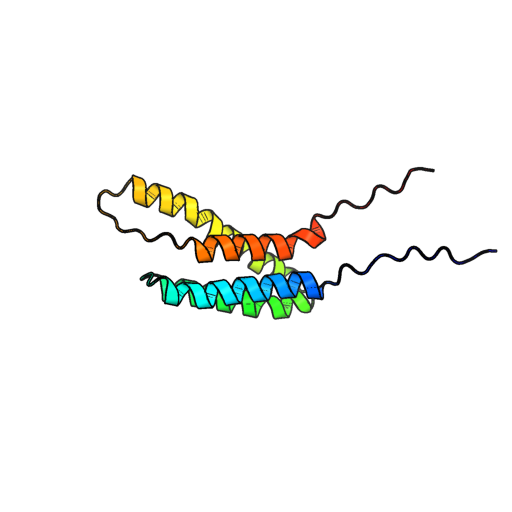A CA 1
ATOM 663 C C . VAL A 1 88 ? 20.090 -5.555 -17.114 1.00 89.25 88 VAL A C 1
ATOM 665 O O . VAL A 1 88 ? 20.818 -6.185 -17.879 1.00 89.25 88 VAL A O 1
ATOM 668 N N . ILE A 1 89 ? 18.929 -5.028 -17.516 1.00 85.94 89 ILE A N 1
ATOM 669 C CA . ILE A 1 89 ? 18.381 -5.196 -18.869 1.00 85.94 89 ILE A CA 1
ATOM 670 C C . ILE A 1 89 ? 18.654 -3.926 -19.695 1.00 85.94 89 ILE A C 1
ATOM 672 O O . ILE A 1 89 ? 17.878 -2.969 -19.626 1.00 85.94 89 ILE A O 1
ATOM 676 N N . PRO A 1 90 ? 19.732 -3.887 -20.503 1.00 73.50 90 PRO A N 1
ATOM 677 C CA . PRO A 1 90 ? 20.021 -2.738 -21.352 1.00 73.50 90 PRO A CA 1
ATOM 678 C C . PRO A 1 90 ? 18.895 -2.524 -22.372 1.00 73.50 90 PRO A C 1
ATOM 680 O O . PRO A 1 90 ? 18.548 -3.428 -23.129 1.00 73.50 90 PRO A O 1
ATOM 683 N N . GLY A 1 91 ? 18.327 -1.316 -22.383 1.00 72.50 91 GLY A N 1
ATOM 684 C CA . GLY A 1 91 ? 17.226 -0.934 -23.275 1.00 72.50 91 GLY A CA 1
ATOM 685 C C . GLY A 1 91 ? 15.820 -1.281 -22.769 1.00 72.50 91 GLY A C 1
ATOM 686 O O . GLY A 1 91 ? 14.853 -1.047 -23.488 1.00 72.50 91 GLY A O 1
ATOM 687 N N . GLY A 1 92 ? 15.675 -1.817 -21.551 1.00 70.69 92 GLY A N 1
ATOM 688 C CA . GLY A 1 92 ? 14.366 -2.002 -20.928 1.00 70.69 92 GLY A CA 1
ATOM 689 C C . GLY A 1 92 ? 13.798 -0.681 -20.402 1.00 70.69 92 GLY A C 1
ATOM 690 O O . GLY A 1 92 ? 14.247 -0.187 -19.370 1.00 70.69 92 GLY A O 1
ATOM 691 N N . GLU A 1 93 ? 12.782 -0.124 -21.065 1.00 67.31 93 GLU A N 1
ATOM 692 C CA . GLU A 1 93 ? 12.001 0.997 -20.523 1.00 67.31 93 GLU A CA 1
ATOM 693 C C . GLU A 1 93 ? 11.038 0.489 -19.441 1.00 67.31 93 GLU A C 1
ATOM 695 O O . GLU A 1 93 ? 9.866 0.198 -19.677 1.00 67.31 93 GLU A O 1
ATOM 700 N N . LEU A 1 94 ? 11.558 0.330 -18.227 1.00 69.81 94 LEU A N 1
ATOM 701 C CA . LEU A 1 94 ? 10.766 -0.007 -17.050 1.00 69.81 94 LEU A CA 1
ATOM 702 C C . LEU A 1 94 ? 10.383 1.284 -16.321 1.00 69.81 94 LEU A C 1
ATOM 704 O O . LEU A 1 94 ? 11.218 1.958 -15.720 1.00 69.81 94 LEU A O 1
ATOM 708 N N . PHE A 1 95 ? 9.100 1.631 -16.385 1.00 71.38 95 PHE A N 1
ATOM 709 C CA . PHE A 1 95 ? 8.561 2.804 -15.707 1.00 71.38 95 PHE A CA 1
ATOM 710 C C . PHE A 1 95 ? 8.330 2.502 -14.222 1.00 71.38 95 PHE A C 1
ATOM 712 O O . PHE A 1 95 ? 7.448 1.717 -13.867 1.00 71.38 95 PHE A O 1
ATOM 719 N N . ILE A 1 96 ? 9.120 3.128 -13.348 1.00 76.81 96 ILE A N 1
ATOM 720 C CA . ILE A 1 96 ? 8.912 3.067 -11.898 1.00 76.81 96 ILE A CA 1
ATOM 721 C C . ILE A 1 96 ? 7.887 4.133 -11.516 1.00 76.81 96 ILE A C 1
ATOM 723 O O . ILE A 1 96 ? 8.150 5.332 -11.623 1.00 76.81 96 ILE A O 1
ATOM 727 N N . ASP A 1 97 ? 6.724 3.699 -11.033 1.00 82.31 97 ASP A N 1
ATOM 728 C CA . ASP A 1 97 ? 5.688 4.614 -10.565 1.00 82.31 97 ASP A CA 1
ATOM 729 C C . ASP A 1 97 ? 5.960 5.099 -9.131 1.00 82.31 97 ASP A C 1
ATOM 731 O O . ASP A 1 97 ? 5.511 4.519 -8.137 1.00 82.31 97 ASP A O 1
ATOM 735 N N . TRP A 1 98 ? 6.686 6.211 -9.030 1.00 82.12 98 TRP A N 1
ATOM 736 C CA . TRP A 1 98 ? 7.018 6.853 -7.759 1.00 82.12 98 TRP A CA 1
ATOM 737 C C . TRP A 1 98 ? 5.794 7.290 -6.942 1.00 82.12 98 TRP A C 1
ATOM 739 O O . TRP A 1 98 ? 5.859 7.278 -5.713 1.00 82.12 98 TRP A O 1
ATOM 749 N N . GLY A 1 99 ? 4.672 7.642 -7.579 1.00 84.19 99 GLY A N 1
ATOM 750 C CA . GLY A 1 99 ? 3.475 8.079 -6.853 1.00 84.19 99 GLY A CA 1
ATOM 751 C C . GLY A 1 99 ? 2.787 6.924 -6.131 1.00 84.19 99 GLY A C 1
ATOM 752 O O . GLY A 1 99 ? 2.406 7.068 -4.965 1.00 84.19 99 GLY A O 1
ATOM 753 N N . THR A 1 100 ? 2.724 5.749 -6.764 1.00 83.69 100 THR A N 1
ATOM 754 C CA . THR A 1 100 ? 2.256 4.518 -6.107 1.00 83.69 100 THR A CA 1
ATOM 755 C C . THR A 1 100 ? 3.145 4.154 -4.916 1.00 83.69 100 THR A C 1
ATOM 757 O O . THR A 1 100 ? 2.637 3.801 -3.853 1.00 83.69 100 THR A O 1
ATOM 760 N N . ILE A 1 101 ? 4.468 4.313 -5.032 1.00 86.44 101 ILE A N 1
ATOM 761 C CA . ILE A 1 101 ? 5.402 4.049 -3.924 1.00 86.44 101 ILE 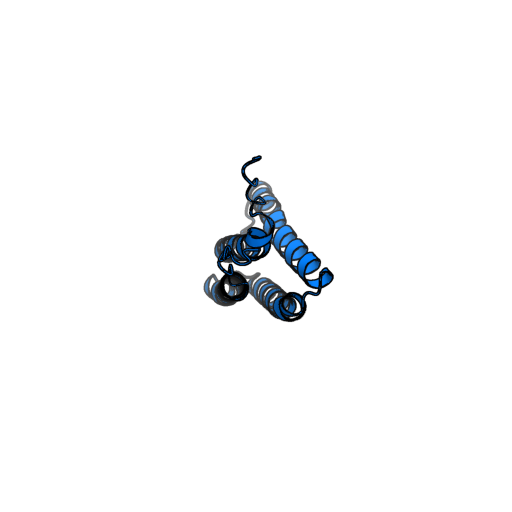A CA 1
ATOM 762 C C . ILE A 1 101 ? 5.132 4.989 -2.743 1.00 86.44 101 ILE A C 1
ATOM 764 O O . ILE A 1 101 ? 4.971 4.535 -1.610 1.00 86.44 101 ILE A O 1
ATOM 768 N N . VAL A 1 102 ? 5.052 6.299 -2.995 1.00 89.50 102 VAL A N 1
ATOM 769 C CA . VAL A 1 102 ? 4.837 7.301 -1.939 1.00 89.50 102 VAL A CA 1
ATOM 770 C C . VAL A 1 102 ? 3.502 7.073 -1.231 1.00 89.50 102 VAL A C 1
ATOM 772 O O . VAL A 1 102 ? 3.451 7.047 -0.001 1.00 89.50 102 VAL A O 1
ATOM 775 N N . THR A 1 103 ? 2.425 6.866 -1.987 1.00 89.38 103 THR A N 1
ATOM 776 C CA . THR A 1 103 ? 1.086 6.631 -1.423 1.00 89.38 103 THR A CA 1
ATOM 777 C C . THR A 1 103 ? 1.021 5.333 -0.616 1.00 89.38 103 THR A C 1
ATOM 779 O O . THR A 1 103 ? 0.471 5.339 0.486 1.00 89.38 103 THR A O 1
ATOM 782 N N . SER A 1 104 ? 1.690 4.272 -1.075 1.00 88.44 104 SER A N 1
ATOM 783 C CA . SER A 1 104 ? 1.837 3.001 -0.349 1.00 88.44 104 SER A CA 1
ATOM 784 C C . SER A 1 104 ? 2.565 3.172 0.991 1.00 88.44 104 SER A C 1
ATOM 786 O O . SER A 1 104 ? 2.101 2.689 2.024 1.00 88.44 104 SER A O 1
ATOM 788 N N . ILE A 1 105 ? 3.672 3.928 1.023 1.00 90.81 105 ILE A N 1
ATOM 789 C CA . ILE A 1 105 ? 4.405 4.230 2.267 1.00 90.81 105 ILE A CA 1
ATOM 790 C C . ILE A 1 105 ? 3.522 5.013 3.242 1.00 90.81 105 ILE A C 1
ATOM 792 O O . ILE A 1 105 ? 3.500 4.708 4.438 1.00 90.81 105 ILE A O 1
ATOM 796 N N . VAL A 1 106 ? 2.782 6.012 2.755 1.00 91.69 106 VAL A N 1
ATOM 797 C CA . VAL A 1 106 ? 1.880 6.819 3.590 1.00 91.69 106 VAL A CA 1
ATOM 798 C C . VAL A 1 106 ? 0.761 5.953 4.167 1.00 91.69 106 VAL A C 1
ATOM 800 O O . VAL A 1 106 ? 0.517 6.007 5.373 1.00 91.69 106 VAL A O 1
ATOM 803 N N . ALA A 1 107 ? 0.122 5.121 3.343 1.00 88.19 107 ALA A N 1
ATOM 804 C CA . ALA A 1 107 ? -0.926 4.198 3.765 1.00 88.19 107 ALA A CA 1
ATOM 805 C C . ALA A 1 107 ? -0.414 3.188 4.807 1.00 88.19 107 ALA A C 1
ATOM 807 O O . ALA A 1 107 ? -1.015 3.031 5.874 1.00 88.19 107 ALA A O 1
ATOM 808 N N . LEU A 1 108 ? 0.738 2.561 4.550 1.00 90.31 108 LEU A N 1
ATOM 809 C CA . LEU A 1 108 ? 1.360 1.600 5.461 1.00 90.31 108 LEU A CA 1
ATOM 810 C C . LEU A 1 108 ? 1.763 2.244 6.794 1.00 90.31 108 LEU A C 1
ATOM 812 O O . LEU A 1 108 ? 1.533 1.683 7.868 1.00 90.31 108 LEU A O 1
ATOM 816 N N . THR A 1 109 ? 2.330 3.447 6.745 1.00 89.12 109 THR A N 1
ATOM 817 C CA . THR A 1 109 ? 2.705 4.191 7.951 1.00 89.12 109 THR A CA 1
ATOM 818 C C . THR A 1 109 ? 1.463 4.562 8.752 1.00 89.12 109 THR A C 1
ATOM 820 O O . THR A 1 109 ? 1.411 4.340 9.959 1.00 89.12 109 THR A O 1
ATOM 823 N N . ALA A 1 110 ? 0.421 5.071 8.094 1.00 87.31 110 ALA A N 1
ATOM 824 C CA . ALA A 1 110 ? -0.805 5.490 8.759 1.00 87.31 110 ALA A CA 1
ATOM 825 C C . ALA A 1 110 ? -1.555 4.320 9.418 1.00 87.31 110 ALA A C 1
ATOM 827 O O . ALA A 1 110 ? -2.107 4.493 10.506 1.00 87.31 110 ALA A O 1
ATOM 828 N N . ILE A 1 111 ? -1.550 3.129 8.807 1.00 85.56 111 ILE A N 1
ATOM 829 C CA . ILE A 1 111 ? -2.225 1.950 9.369 1.00 85.56 111 ILE A CA 1
ATOM 830 C C . ILE A 1 111 ? -1.442 1.298 10.524 1.00 85.56 111 ILE A C 1
ATOM 832 O O . ILE A 1 111 ? -2.043 0.634 11.369 1.00 85.56 111 ILE A O 1
ATOM 836 N N . THR A 1 112 ? -0.119 1.487 10.593 1.00 86.06 112 THR A N 1
ATOM 837 C CA . THR A 1 112 ? 0.755 0.881 11.622 1.00 86.06 112 THR A CA 1
ATOM 838 C C . THR A 1 112 ? 1.138 1.840 12.752 1.00 86.06 112 THR A C 1
ATOM 840 O O . THR A 1 112 ? 1.340 1.396 13.882 1.00 86.06 112 THR A O 1
ATOM 843 N N . ALA A 1 113 ? 1.162 3.154 12.512 1.00 82.06 113 ALA A N 1
ATOM 844 C CA . ALA A 1 113 ? 1.544 4.170 13.498 1.00 82.06 113 ALA A CA 1
ATOM 845 C C . ALA A 1 113 ? 0.778 4.100 14.837 1.00 82.06 113 ALA A C 1
ATOM 847 O O . ALA A 1 113 ? 1.407 4.299 15.880 1.00 82.06 113 ALA A O 1
ATOM 848 N N . PRO A 1 114 ? -0.537 3.797 14.883 1.00 68.88 114 PRO A N 1
ATOM 849 C CA . PRO A 1 114 ? -1.241 3.627 16.154 1.00 68.88 114 PRO A CA 1
ATOM 850 C C . PRO A 1 114 ? -0.704 2.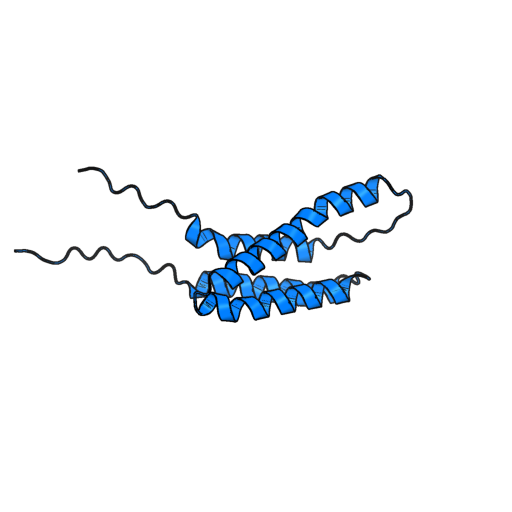464 16.997 1.00 68.88 114 PRO A C 1
ATOM 852 O O . PRO A 1 114 ? -0.672 2.577 18.219 1.00 68.88 114 PRO A O 1
ATOM 855 N N . ALA A 1 115 ? -0.264 1.376 16.357 1.00 64.31 115 ALA A N 1
ATOM 856 C CA . ALA A 1 115 ? 0.264 0.186 17.024 1.00 64.31 115 ALA A CA 1
ATOM 857 C C . ALA A 1 115 ? 1.720 0.359 17.493 1.00 64.31 115 ALA A C 1
ATOM 859 O O . ALA A 1 115 ? 2.153 -0.332 18.407 1.00 64.31 115 ALA A O 1
ATOM 860 N N . LEU A 1 116 ? 2.461 1.294 16.888 1.00 60.34 116 LEU A N 1
ATOM 861 C CA . LEU A 1 116 ? 3.866 1.575 17.203 1.00 60.34 116 LEU A CA 1
ATOM 862 C C . LEU A 1 116 ? 4.057 2.633 18.299 1.00 60.34 116 LEU A C 1
ATOM 864 O O . LEU A 1 116 ? 5.194 2.931 18.659 1.00 60.34 116 LEU A O 1
ATOM 868 N N . ARG A 1 117 ? 2.981 3.226 18.839 1.00 58.84 117 ARG A N 1
ATOM 869 C CA . ARG A 1 117 ? 3.111 4.163 19.962 1.00 58.84 117 ARG A CA 1
ATOM 870 C C . ARG A 1 117 ? 3.626 3.404 21.189 1.00 58.84 117 ARG A C 1
ATOM 872 O O . ARG A 1 117 ? 2.918 2.512 21.655 1.00 58.84 117 ARG A O 1
ATOM 879 N N . PRO A 1 118 ? 4.801 3.769 21.740 1.00 55.31 118 PRO A N 1
ATOM 880 C CA . PRO A 1 118 ? 5.273 3.188 22.985 1.00 55.31 118 PRO A CA 1
ATOM 881 C C . PRO A 1 118 ? 4.189 3.374 24.041 1.00 55.31 118 PRO A C 1
ATOM 883 O O . PRO A 1 118 ? 3.666 4.486 24.193 1.00 55.31 118 PRO A O 1
ATOM 886 N N . ALA A 1 119 ? 3.844 2.300 24.757 1.00 54.59 119 ALA A N 1
ATOM 887 C CA . ALA A 1 119 ? 3.140 2.443 26.019 1.00 54.59 119 ALA A CA 1
ATOM 888 C C . ALA A 1 119 ? 3.945 3.468 26.819 1.00 54.59 119 ALA A C 1
ATOM 890 O O . ALA A 1 119 ? 5.149 3.287 27.013 1.00 54.59 119 ALA A O 1
ATOM 891 N N . ARG A 1 120 ? 3.324 4.603 27.154 1.00 56.84 120 ARG A N 1
ATOM 892 C CA . ARG A 1 120 ? 3.946 5.590 28.034 1.00 56.84 120 ARG A CA 1
ATOM 893 C C . ARG A 1 120 ? 4.428 4.788 29.235 1.00 56.84 120 ARG A C 1
ATOM 895 O O . ARG A 1 120 ? 3.601 4.140 29.865 1.00 56.84 120 ARG A O 1
ATOM 902 N N . ALA A 1 121 ? 5.739 4.747 29.463 1.00 56.25 121 ALA A N 1
ATOM 903 C CA . ALA A 1 121 ? 6.258 4.181 30.691 1.00 56.25 121 ALA A CA 1
ATOM 904 C C . ALA A 1 121 ? 5.588 4.983 31.803 1.00 56.25 121 ALA A C 1
ATOM 906 O O . ALA A 1 121 ? 5.806 6.196 31.897 1.00 56.25 121 ALA A O 1
ATOM 907 N N . ASP A 1 122 ? 4.677 4.346 32.535 1.00 54.56 122 ASP A N 1
ATOM 908 C CA . ASP A 1 122 ? 4.119 4.958 33.725 1.00 54.56 122 ASP A CA 1
ATOM 909 C C . ASP A 1 122 ? 5.319 5.320 34.608 1.00 54.56 122 ASP A C 1
ATOM 911 O O . ASP A 1 122 ? 6.210 4.479 34.784 1.00 54.56 122 ASP A O 1
ATOM 915 N N . PRO A 1 123 ? 5.432 6.578 35.072 1.00 57.31 123 PRO A N 1
ATOM 916 C CA . PRO A 1 123 ? 6.494 6.933 35.993 1.00 57.31 123 PRO A CA 1
ATOM 917 C C . PRO A 1 123 ? 6.361 6.004 37.199 1.00 57.31 123 PRO A C 1
ATOM 919 O O . PRO A 1 123 ? 5.329 5.995 37.869 1.00 57.31 123 PRO A O 1
ATOM 922 N N . VAL A 1 124 ? 7.377 5.164 37.398 1.00 59.81 124 VAL A N 1
ATOM 923 C CA . VAL A 1 124 ? 7.459 4.257 38.543 1.00 59.81 124 VAL A CA 1
ATOM 924 C C . VAL A 1 124 ? 7.405 5.131 39.806 1.00 59.81 124 VAL A C 1
ATOM 926 O O . VAL A 1 124 ? 8.180 6.091 39.868 1.00 59.81 124 VAL A O 1
ATOM 929 N N . PRO A 1 125 ? 6.461 4.878 40.733 1.00 70.12 125 PRO A N 1
ATOM 930 C CA . PRO A 1 125 ? 6.272 5.684 41.938 1.00 70.12 125 PRO A CA 1
ATOM 931 C C . PRO A 1 125 ? 7.455 5.601 42.906 1.00 70.12 125 PRO A C 1
ATOM 933 O O . PRO A 1 125 ? 8.151 4.558 42.916 1.00 70.12 125 PRO A O 1
#

Sequence (125 aa):
MSEQSGGGIRSTRPGLWLAIVIIAELAGIVWVPLSGAPAGGNGVIIGVILLILLWPIRRGHRWAWQVFVTLQCVVLALVPVFIILVLVIPGGELFIDWGTIVTSIVALTAITAPALRPARADPVP

Foldseek 3Di:
DDDDDPPPPPCPPLVVLLVQLLVLLVQQLVVLVVVVAPCSVVSNVLSVLLVVLSVVVVVVPPVSLVVNLVSLVVVLVCQVVLVVCPVPDPPDPRDDRVSSNVSSVRNNCSSCVVVPPPPPPDPDD

Secondary structure (DSSP, 8-state):
-------------HHHHHHHHHHHHHHHHHHHHHTT-TTHHHHHHHHHHHHHHHHHHHTT-HHHHHHHHHHHHHHHHHHHHHHHHHHHSTT------HHHHHHHHHHHHHHHTTTTSPPP-----